Protein AF-A0A6B3HXC3-F1 (afdb_monomer)

Radius of gyration: 17.29 Å; Cα contacts (8 Å, |Δi|>4): 68; chains: 1; bounding box: 40×34×41 Å

Structure (mmCIF, N/CA/C/O backbone):
data_AF-A0A6B3HXC3-F1
#
_entry.id   AF-A0A6B3HXC3-F1
#
loop_
_atom_site.group_PDB
_atom_site.id
_atom_site.type_symbol
_atom_site.label_atom_id
_atom_site.label_alt_id
_atom_site.label_comp_id
_atom_site.label_asym_id
_atom_site.label_entity_id
_atom_site.label_seq_id
_atom_site.pdbx_PDB_ins_code
_atom_site.Cartn_x
_atom_site.Cartn_y
_atom_site.Cartn_z
_atom_site.occupancy
_atom_site.B_iso_or_equiv
_atom_site.auth_seq_id
_atom_site.auth_comp_id
_atom_site.auth_asym_id
_atom_site.auth_atom_id
_atom_site.pdbx_PDB_model_num
ATOM 1 N N . PHE A 1 1 ? 21.891 4.502 -3.827 1.00 91.94 1 PHE A N 1
ATOM 2 C CA . PHE A 1 1 ? 22.286 3.090 -4.030 1.00 91.94 1 PHE A CA 1
ATOM 3 C C . PHE A 1 1 ? 22.229 2.630 -5.490 1.00 91.94 1 PHE A C 1
ATOM 5 O O . PHE A 1 1 ? 22.709 1.540 -5.764 1.00 91.94 1 PHE A O 1
ATOM 12 N N . CYS A 1 2 ? 21.681 3.413 -6.434 1.00 92.44 2 CYS A N 1
ATOM 13 C CA . CYS A 1 2 ? 21.737 3.055 -7.855 1.00 92.44 2 CYS A CA 1
ATOM 14 C C . CYS A 1 2 ? 23.178 3.158 -8.382 1.00 92.44 2 CYS A C 1
ATOM 16 O O . CYS A 1 2 ? 23.842 4.163 -8.134 1.00 92.44 2 CYS A O 1
ATOM 18 N N . GLY A 1 3 ? 23.650 2.116 -9.071 1.00 95.94 3 GLY A N 1
ATOM 19 C CA . GLY A 1 3 ? 25.012 2.033 -9.618 1.00 95.94 3 GLY A CA 1
ATOM 20 C C . GLY A 1 3 ? 25.148 2.495 -11.072 1.00 95.94 3 GLY A C 1
ATOM 21 O O . GLY A 1 3 ? 26.234 2.406 -11.632 1.00 95.94 3 GLY A O 1
ATOM 22 N N . TYR A 1 4 ? 24.055 2.944 -11.694 1.00 96.50 4 TYR A N 1
ATOM 23 C CA . TYR A 1 4 ? 24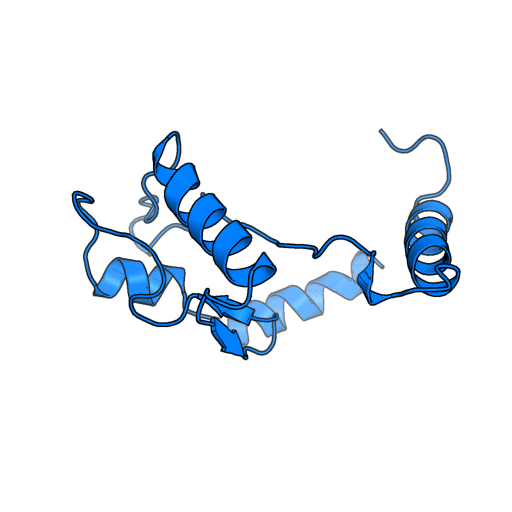.004 3.436 -13.072 1.00 96.50 4 TYR A CA 1
ATOM 24 C C . TYR A 1 4 ? 22.896 4.494 -13.220 1.00 96.50 4 TYR A C 1
ATOM 26 O O . TYR A 1 4 ? 22.315 4.935 -12.225 1.00 96.50 4 TYR A O 1
ATOM 34 N N . ASN A 1 5 ? 22.633 4.946 -14.447 1.00 97.12 5 ASN A N 1
ATOM 35 C CA . ASN A 1 5 ? 21.634 5.975 -14.731 1.00 97.12 5 ASN A CA 1
ATOM 36 C C . ASN A 1 5 ? 20.232 5.584 -14.206 1.00 97.12 5 ASN A C 1
ATOM 38 O O . ASN A 1 5 ? 19.786 4.451 -14.374 1.00 97.12 5 ASN A O 1
ATOM 42 N N . MET A 1 6 ? 19.530 6.529 -13.569 1.00 96.00 6 MET A N 1
ATOM 43 C CA . MET A 1 6 ? 18.223 6.268 -12.950 1.00 96.00 6 MET A CA 1
ATOM 44 C C . MET A 1 6 ? 17.113 6.002 -13.979 1.00 96.00 6 MET A C 1
ATOM 46 O O . MET A 1 6 ? 16.252 5.158 -13.744 1.00 96.00 6 MET A O 1
ATOM 50 N N . GLY A 1 7 ? 17.146 6.673 -15.132 1.00 95.44 7 GLY A N 1
ATOM 51 C CA . GLY A 1 7 ? 16.204 6.428 -16.225 1.00 95.44 7 GLY A CA 1
ATOM 52 C C . GLY A 1 7 ? 16.374 5.028 -16.811 1.00 95.44 7 GLY A C 1
ATOM 53 O O . GLY A 1 7 ? 15.392 4.305 -16.983 1.00 95.44 7 GLY A O 1
ATOM 54 N N . ASP A 1 8 ? 17.620 4.591 -17.014 1.00 97.06 8 ASP A N 1
ATOM 55 C CA . ASP A 1 8 ? 17.915 3.212 -17.423 1.00 97.06 8 ASP A CA 1
ATOM 56 C C . ASP A 1 8 ? 17.437 2.194 -16.379 1.00 97.06 8 ASP A C 1
ATOM 58 O O . ASP A 1 8 ? 16.933 1.129 -16.739 1.00 97.06 8 ASP A O 1
ATOM 62 N N . TYR A 1 9 ? 17.554 2.524 -15.090 1.00 97.06 9 TYR A N 1
ATOM 63 C CA . TYR A 1 9 ? 17.068 1.681 -13.999 1.00 97.06 9 TYR A CA 1
ATOM 64 C C . TYR A 1 9 ? 15.547 1.514 -14.021 1.00 97.06 9 TYR A C 1
ATOM 66 O O . TYR A 1 9 ? 15.049 0.388 -13.940 1.00 97.06 9 TYR A O 1
ATOM 74 N N . MET A 1 10 ? 14.799 2.603 -14.195 1.00 96.19 10 MET A N 1
ATOM 75 C CA . MET A 1 10 ? 13.341 2.531 -14.328 1.00 96.19 10 MET A CA 1
ATOM 76 C C . MET A 1 10 ? 12.932 1.780 -15.602 1.00 96.19 10 MET A C 1
ATOM 78 O O . MET A 1 10 ? 12.055 0.915 -15.563 1.00 96.19 10 MET A O 1
ATOM 82 N N . ASN A 1 11 ? 13.621 2.027 -16.721 1.00 96.62 11 ASN A N 1
ATOM 83 C CA . ASN A 1 11 ? 13.402 1.303 -17.974 1.00 96.62 11 ASN A CA 1
ATOM 84 C C . ASN A 1 11 ? 13.657 -0.207 -17.819 1.00 96.62 11 ASN A C 1
ATOM 86 O O . ASN A 1 11 ? 12.927 -1.025 -18.379 1.00 96.62 11 ASN A O 1
ATOM 90 N N . HIS A 1 12 ? 14.662 -0.602 -17.033 1.00 95.69 12 HIS A N 1
ATOM 91 C CA . HIS A 1 12 ? 14.921 -2.007 -16.727 1.00 95.69 12 HIS A CA 1
ATOM 92 C C . HIS A 1 12 ? 13.735 -2.668 -16.008 1.00 95.69 12 HIS A C 1
ATOM 94 O O . HIS A 1 12 ? 13.314 -3.750 -16.415 1.00 95.69 12 HIS A O 1
ATOM 100 N N . TRP A 1 13 ? 13.146 -2.009 -15.004 1.00 95.75 13 TRP A N 1
ATOM 101 C CA . TRP A 1 13 ? 11.947 -2.511 -14.316 1.00 95.75 13 TRP A CA 1
ATOM 102 C C . TRP A 1 13 ? 10.760 -2.711 -15.264 1.00 95.75 13 TRP A C 1
ATOM 104 O O . TRP A 1 13 ? 10.104 -3.754 -15.213 1.00 95.75 13 TRP A O 1
ATOM 114 N N . VAL A 1 14 ? 10.516 -1.753 -16.165 1.00 95.31 14 VAL A N 1
ATOM 115 C CA . VAL A 1 14 ? 9.445 -1.855 -17.172 1.00 95.31 14 VAL A CA 1
ATOM 116 C C . VAL A 1 14 ? 9.686 -3.040 -18.112 1.00 95.31 14 VAL A C 1
ATOM 118 O O . VAL A 1 14 ? 8.772 -3.833 -18.340 1.00 95.31 14 VAL A O 1
ATOM 121 N N . LYS A 1 15 ? 10.920 -3.212 -18.604 1.00 95.69 15 LYS A N 1
ATOM 122 C CA . LYS A 1 15 ? 11.296 -4.343 -19.471 1.00 95.69 15 LYS A CA 1
ATOM 123 C C . LYS A 1 15 ? 11.115 -5.688 -18.779 1.00 95.69 15 LYS A C 1
ATOM 125 O O . LYS A 1 15 ? 10.504 -6.581 -19.350 1.00 95.69 15 LYS A O 1
ATOM 130 N N . VAL A 1 16 ? 11.562 -5.824 -17.528 1.00 93.50 16 VAL A N 1
ATOM 131 C CA . VAL A 1 16 ? 11.388 -7.067 -16.757 1.00 93.50 16 VAL A CA 1
ATOM 132 C C . VAL A 1 16 ? 9.912 -7.449 -16.635 1.00 93.50 16 VAL A C 1
ATOM 134 O O . VAL A 1 16 ? 9.590 -8.631 -16.735 1.00 93.50 16 VAL A O 1
ATOM 137 N N . GLY A 1 17 ? 9.017 -6.476 -16.439 1.00 93.00 17 GLY A N 1
ATOM 138 C CA . GLY A 1 17 ? 7.574 -6.717 -16.436 1.00 93.00 17 GLY A CA 1
ATOM 139 C C . GLY A 1 17 ? 7.045 -7.145 -17.808 1.00 93.00 17 GLY A C 1
ATOM 140 O O . GLY A 1 17 ? 6.353 -8.157 -17.907 1.00 93.00 17 GLY A O 1
ATOM 141 N N . ALA A 1 18 ? 7.404 -6.413 -18.864 1.00 92.50 18 ALA A N 1
ATOM 142 C CA . ALA A 1 18 ? 6.936 -6.664 -20.229 1.00 92.50 18 ALA A CA 1
ATOM 143 C C . ALA A 1 18 ? 7.421 -8.008 -20.806 1.00 92.50 18 ALA A C 1
ATOM 145 O O . ALA A 1 18 ? 6.657 -8.707 -21.468 1.00 92.50 18 ALA A O 1
ATOM 146 N N . ASP A 1 19 ? 8.661 -8.401 -20.510 1.00 93.19 19 ASP A N 1
ATOM 147 C CA . ASP A 1 19 ? 9.306 -9.590 -21.080 1.00 93.19 19 ASP A CA 1
ATOM 148 C C . ASP A 1 19 ? 8.855 -10.903 -20.410 1.00 93.19 19 ASP A C 1
ATOM 150 O O . ASP A 1 19 ? 9.210 -12.002 -20.855 1.00 93.19 19 ASP A O 1
ATOM 154 N N . LYS A 1 20 ? 8.066 -10.845 -19.326 1.00 88.56 20 LYS A N 1
ATOM 155 C CA . LYS A 1 20 ? 7.512 -12.057 -18.709 1.00 88.56 20 LYS A CA 1
ATOM 156 C C . LYS A 1 20 ? 6.394 -12.636 -19.568 1.00 88.56 20 LYS A C 1
ATOM 158 O O . LYS A 1 20 ? 5.305 -12.080 -19.660 1.00 88.56 20 LYS A O 1
ATOM 163 N N . ALA A 1 21 ? 6.649 -13.835 -20.093 1.00 81.50 21 ALA A N 1
ATOM 164 C CA . ALA A 1 21 ? 5.683 -14.601 -20.880 1.00 81.50 21 ALA A CA 1
ATOM 165 C C . ALA A 1 21 ? 4.357 -14.866 -20.141 1.00 81.50 21 ALA A C 1
ATOM 167 O O . ALA A 1 21 ? 3.307 -14.940 -20.768 1.00 81.50 21 ALA A O 1
ATOM 168 N N . ASP A 1 22 ? 4.402 -14.998 -18.812 1.00 92.19 22 ASP A N 1
ATOM 169 C CA . ASP A 1 22 ? 3.225 -15.203 -17.972 1.00 92.19 22 ASP A CA 1
ATOM 170 C C . ASP A 1 22 ? 3.114 -14.078 -16.937 1.00 92.19 22 ASP A C 1
ATOM 172 O O . ASP A 1 22 ? 3.777 -14.089 -15.895 1.00 92.19 22 ASP A O 1
ATOM 176 N N . GLN A 1 23 ? 2.260 -13.101 -17.244 1.00 92.00 23 GLN A N 1
ATOM 177 C CA . GLN A 1 23 ? 2.004 -11.929 -16.403 1.00 92.00 23 GLN A CA 1
ATOM 178 C C . GLN A 1 23 ? 1.371 -12.301 -15.051 1.00 92.00 23 GLN A C 1
ATOM 180 O O . GLN A 1 23 ? 1.499 -11.550 -14.084 1.00 92.00 23 GLN A O 1
ATOM 185 N N . SER A 1 24 ? 0.726 -13.469 -14.939 1.00 91.06 24 SER A N 1
ATOM 186 C CA . SER A 1 24 ? 0.120 -13.921 -13.677 1.00 91.06 24 SER A CA 1
ATOM 187 C C . SER A 1 24 ? 1.159 -14.290 -12.613 1.00 91.06 24 SER A C 1
ATOM 189 O O . SER A 1 24 ? 0.853 -14.271 -11.422 1.00 91.06 24 SER A O 1
ATOM 191 N N . LYS A 1 25 ? 2.403 -14.563 -13.030 1.00 91.94 25 LYS A N 1
ATOM 192 C CA . LYS A 1 25 ? 3.527 -14.900 -12.143 1.00 91.94 25 LYS A CA 1
ATOM 193 C C . LYS A 1 25 ? 4.296 -13.683 -11.635 1.00 91.94 25 LYS A C 1
ATOM 195 O O . LYS A 1 25 ? 5.228 -13.847 -10.849 1.00 91.94 25 LYS A O 1
ATOM 200 N N . LEU A 1 26 ? 3.956 -12.478 -12.093 1.00 94.62 26 LEU A N 1
ATOM 201 C CA . LEU A 1 26 ? 4.556 -11.259 -11.564 1.00 94.62 26 LEU A CA 1
ATOM 202 C C . LEU A 1 26 ? 4.041 -10.988 -10.142 1.00 94.62 26 LEU A C 1
ATOM 204 O O . LEU A 1 26 ? 2.836 -11.107 -9.894 1.00 94.62 26 LEU A O 1
ATOM 208 N N . PRO A 1 27 ? 4.923 -10.591 -9.205 1.00 95.31 27 PRO A N 1
ATOM 209 C CA . PRO A 1 27 ? 4.488 -10.177 -7.881 1.00 95.31 27 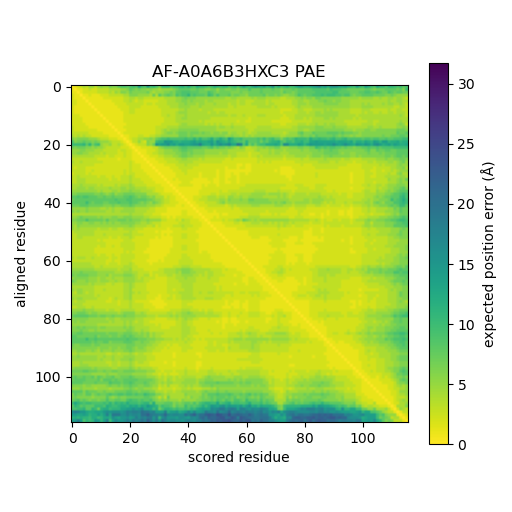PRO A CA 1
ATOM 210 C C . PRO A 1 27 ? 3.606 -8.931 -7.987 1.00 95.31 27 PRO A C 1
ATOM 212 O O . PRO A 1 27 ? 3.829 -8.056 -8.827 1.00 95.31 27 PRO A O 1
ATOM 215 N N . LYS A 1 28 ? 2.604 -8.832 -7.114 1.00 95.62 28 LYS A N 1
ATOM 216 C CA . LYS A 1 28 ? 1.819 -7.603 -6.982 1.00 95.62 28 LYS A CA 1
ATOM 217 C C . LYS A 1 28 ? 2.629 -6.567 -6.206 1.00 95.62 28 LYS A C 1
ATOM 219 O O . LYS A 1 28 ? 3.313 -6.907 -5.243 1.00 95.62 28 LYS A O 1
ATOM 224 N N . ILE A 1 29 ? 2.538 -5.312 -6.632 1.00 96.31 29 ILE A N 1
ATOM 225 C CA . ILE A 1 29 ? 3.216 -4.180 -5.998 1.00 96.31 29 ILE A CA 1
ATOM 226 C C . ILE A 1 29 ? 2.198 -3.455 -5.122 1.00 96.31 29 ILE A C 1
ATOM 228 O O . ILE A 1 29 ? 1.090 -3.167 -5.571 1.00 96.31 29 ILE A O 1
ATOM 232 N N . TYR A 1 30 ? 2.588 -3.158 -3.886 1.00 97.62 30 TYR A N 1
ATOM 233 C CA . TYR A 1 30 ? 1.787 -2.398 -2.934 1.00 97.62 30 TYR A CA 1
ATOM 234 C C . TYR A 1 30 ? 2.585 -1.197 -2.444 1.00 97.62 30 TYR A C 1
ATOM 236 O O . TYR A 1 30 ? 3.787 -1.299 -2.195 1.00 97.62 30 TYR A O 1
ATOM 244 N N . TYR A 1 31 ? 1.893 -0.076 -2.278 1.00 96.88 31 TYR A N 1
ATOM 245 C CA . TYR A 1 31 ? 2.410 1.097 -1.592 1.00 96.88 31 TYR A CA 1
ATOM 246 C C . TYR A 1 31 ? 1.744 1.183 -0.219 1.00 96.88 31 TYR A C 1
ATOM 248 O O . TYR A 1 31 ? 0.529 1.021 -0.110 1.00 96.88 31 TYR A O 1
ATOM 256 N N . VAL A 1 32 ? 2.530 1.418 0.830 1.00 96.81 32 VAL A N 1
ATOM 257 C CA . VAL A 1 32 ? 2.041 1.503 2.211 1.00 96.81 32 VAL A CA 1
ATOM 258 C C . VAL A 1 32 ? 2.551 2.777 2.868 1.00 96.81 32 VAL A C 1
ATOM 260 O O . VAL A 1 32 ? 3.706 3.159 2.690 1.00 96.81 32 VAL A O 1
ATOM 263 N N . ASN A 1 33 ? 1.693 3.418 3.658 1.00 95.88 33 ASN A N 1
ATOM 264 C CA . ASN A 1 33 ? 2.050 4.583 4.456 1.00 95.88 33 ASN A CA 1
ATOM 265 C C . ASN A 1 33 ? 1.622 4.373 5.914 1.00 95.88 33 ASN A C 1
ATOM 267 O O . ASN A 1 33 ? 0.465 4.581 6.268 1.00 95.88 33 ASN A O 1
ATOM 271 N N . TRP A 1 34 ? 2.574 3.998 6.769 1.00 96.88 34 TRP A N 1
ATOM 272 C CA . TRP A 1 34 ? 2.355 3.806 8.211 1.00 96.88 34 TRP A CA 1
ATOM 273 C C . TRP A 1 34 ? 2.320 5.113 9.006 1.00 96.88 34 TRP A C 1
ATOM 275 O O . TRP A 1 34 ? 2.071 5.100 10.207 1.00 96.88 34 TRP A O 1
ATOM 285 N N . PHE A 1 35 ? 2.625 6.235 8.357 1.00 95.81 35 PHE A N 1
ATOM 286 C CA . PHE A 1 35 ? 3.006 7.483 9.013 1.00 95.81 35 PHE A CA 1
ATOM 287 C C . PHE A 1 35 ? 1.999 8.607 8.788 1.00 95.81 35 PHE A C 1
ATOM 289 O O . PHE A 1 35 ? 2.296 9.764 9.092 1.00 95.81 35 PHE A O 1
ATOM 296 N N . ARG A 1 36 ? 0.809 8.294 8.263 1.00 94.75 36 ARG A N 1
ATOM 297 C CA . ARG A 1 36 ? -0.243 9.288 8.050 1.00 94.75 36 ARG A CA 1
ATOM 298 C C . ARG A 1 36 ? -0.638 9.922 9.388 1.00 94.7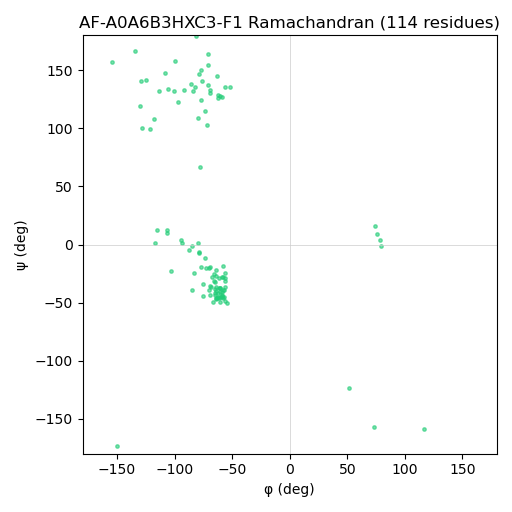5 36 ARG A C 1
ATOM 300 O O . ARG A 1 36 ? -0.930 9.225 10.365 1.00 94.75 36 ARG A O 1
ATOM 307 N N . LYS A 1 37 ? -0.622 11.254 9.420 1.00 93.44 37 LYS A N 1
ATOM 308 C CA . LYS A 1 37 ? -0.977 12.066 10.586 1.00 93.44 37 LYS A CA 1
ATOM 309 C C . LYS A 1 37 ? -2.315 12.757 10.370 1.00 93.44 37 LYS A C 1
ATOM 311 O O . LYS A 1 37 ? -2.638 13.107 9.238 1.00 93.44 37 LYS A O 1
ATOM 316 N N . ASN A 1 38 ? -3.063 12.953 11.449 1.00 91.81 38 ASN A N 1
ATOM 317 C CA . ASN A 1 38 ? -4.244 13.815 11.442 1.00 91.81 38 ASN A CA 1
ATOM 318 C C . ASN A 1 38 ? -3.852 15.298 11.602 1.00 91.81 38 ASN A C 1
ATOM 320 O O . ASN A 1 38 ? -2.674 15.628 11.755 1.00 91.81 38 ASN A O 1
ATOM 324 N N . GLU A 1 39 ? -4.843 16.189 11.608 1.00 90.62 39 GLU A N 1
ATOM 325 C CA . GLU A 1 39 ? -4.653 17.643 11.761 1.00 90.62 39 GLU A CA 1
ATOM 326 C C . GLU A 1 39 ? -3.955 18.033 13.075 1.00 90.62 39 GLU A C 1
ATOM 328 O O . GLU A 1 39 ? -3.232 19.024 13.130 1.00 90.62 39 GLU A O 1
ATOM 333 N N . ALA A 1 40 ? -4.102 17.220 14.126 1.00 92.88 40 ALA A N 1
ATOM 334 C CA . ALA A 1 40 ? -3.406 17.404 15.400 1.00 92.88 40 ALA A CA 1
ATOM 335 C C . ALA A 1 40 ? -1.942 16.908 15.374 1.00 92.88 40 ALA A C 1
ATOM 337 O O . ALA A 1 40 ? -1.255 16.938 16.395 1.00 92.88 40 ALA A O 1
ATOM 338 N N . GLY A 1 41 ? -1.454 16.410 14.232 1.00 92.94 41 GLY A N 1
ATOM 339 C CA . GLY A 1 41 ? -0.094 15.897 14.062 1.00 92.94 41 GLY A CA 1
ATOM 340 C C . GLY A 1 41 ? 0.149 14.515 14.680 1.00 92.94 41 GLY A C 1
ATOM 341 O O . GLY A 1 41 ? 1.299 14.060 14.718 1.00 92.94 41 GLY A O 1
ATOM 342 N N . LYS A 1 42 ? -0.903 13.830 15.147 1.00 93.44 42 LYS A N 1
ATOM 343 C CA . LYS A 1 42 ? -0.821 12.486 15.733 1.00 93.44 42 LYS A CA 1
ATOM 344 C C . LYS A 1 42 ? -0.791 11.439 14.621 1.00 93.44 42 LYS A C 1
ATOM 346 O O . LYS A 1 42 ? -1.581 11.518 13.683 1.00 93.44 42 LYS A O 1
ATOM 351 N N . PHE A 1 43 ? 0.089 10.443 14.742 1.00 95.12 43 PHE A N 1
ATOM 352 C CA . PHE A 1 43 ? 0.035 9.249 13.896 1.00 95.12 43 PHE A CA 1
ATOM 353 C C . PHE A 1 43 ? -1.280 8.512 14.131 1.00 95.12 43 PHE A C 1
ATOM 355 O O . PHE A 1 43 ? -1.623 8.206 15.274 1.00 95.12 43 PHE A O 1
ATOM 362 N N . VAL A 1 44 ? -2.011 8.263 13.049 1.00 95.88 44 VAL A N 1
ATOM 363 C CA . VAL A 1 44 ? -3.340 7.650 13.139 1.00 95.88 44 VAL A CA 1
ATOM 364 C C . VAL A 1 44 ? -3.230 6.129 13.187 1.00 95.88 44 VAL A C 1
ATOM 366 O O . VAL A 1 44 ? -3.914 5.482 13.972 1.00 95.88 44 VAL A O 1
ATOM 369 N N . TRP A 1 45 ? -2.314 5.551 12.407 1.00 96.94 45 TRP A N 1
ATOM 370 C CA . TRP A 1 45 ? -2.017 4.124 12.479 1.00 96.94 45 TRP A CA 1
ATOM 371 C C . TRP A 1 45 ? -1.005 3.831 13.603 1.00 96.94 45 TRP A C 1
ATOM 373 O O . TRP A 1 45 ? 0.030 4.500 13.662 1.00 96.94 45 TRP A O 1
ATOM 383 N N . PRO A 1 46 ? -1.244 2.828 14.474 1.00 94.75 46 PRO A N 1
ATOM 384 C CA . PRO A 1 46 ? -0.356 2.515 15.599 1.00 94.75 46 PRO A CA 1
ATOM 385 C C . PRO A 1 46 ? 1.032 2.001 15.180 1.00 94.75 46 PRO A C 1
ATOM 387 O O . PRO A 1 46 ? 2.000 2.172 15.920 1.00 94.75 46 PRO A O 1
ATOM 390 N N . GLY A 1 47 ? 1.161 1.410 13.987 1.00 94.38 47 GLY A N 1
ATOM 391 C CA . GLY A 1 47 ? 2.448 0.970 13.449 1.00 94.38 47 GLY A CA 1
ATOM 392 C C . GLY A 1 47 ? 3.018 -0.287 14.119 1.00 94.38 47 GLY A C 1
ATOM 393 O O . GLY A 1 47 ? 2.302 -1.094 14.707 1.00 94.38 47 GLY A O 1
ATOM 394 N N . PHE A 1 48 ? 4.340 -0.462 14.022 1.00 95.12 48 PHE A N 1
ATOM 395 C CA . PHE A 1 48 ? 5.085 -1.576 14.627 1.00 95.12 48 PHE A CA 1
ATOM 396 C C . PHE A 1 48 ? 4.492 -2.959 14.297 1.00 95.12 48 PHE A C 1
ATOM 398 O O . PHE A 1 48 ? 4.377 -3.312 13.123 1.00 95.12 48 PHE A O 1
ATOM 405 N N . GLY A 1 49 ? 4.146 -3.753 15.318 1.00 96.31 49 GLY A N 1
ATOM 406 C CA . GLY A 1 49 ? 3.564 -5.085 15.159 1.00 96.31 49 GLY A CA 1
ATOM 407 C C . GLY A 1 49 ? 2.193 -5.063 14.485 1.00 96.31 49 GLY A C 1
ATOM 408 O O . GLY A 1 49 ? 1.861 -5.999 13.756 1.00 96.31 49 GLY A O 1
ATOM 409 N N . GLU A 1 50 ? 1.442 -3.968 14.620 1.00 97.12 50 GLU A N 1
ATOM 410 C CA . GLU A 1 50 ? 0.105 -3.843 14.033 1.00 97.12 50 GLU A CA 1
ATOM 411 C C . GLU A 1 50 ? 0.151 -3.762 12.504 1.00 97.12 50 GLU A C 1
ATOM 413 O O . GLU A 1 50 ? -0.815 -4.131 11.842 1.00 97.12 50 GLU A O 1
ATOM 418 N N . ASN A 1 51 ? 1.302 -3.415 11.908 1.00 97.75 51 ASN A N 1
ATOM 419 C CA . ASN A 1 51 ? 1.504 -3.482 10.453 1.00 97.75 51 ASN A CA 1
ATOM 420 C C . ASN A 1 51 ? 1.233 -4.884 9.883 1.00 97.75 51 ASN A C 1
ATOM 422 O O . ASN A 1 51 ? 0.871 -5.011 8.711 1.00 97.75 51 ASN A O 1
ATOM 426 N N . SER A 1 52 ? 1.349 -5.933 10.707 1.00 97.62 52 SER A N 1
ATOM 427 C CA . SER A 1 52 ? 0.975 -7.300 10.333 1.00 97.62 52 SER A CA 1
ATOM 428 C C . SER A 1 52 ? -0.480 -7.423 9.860 1.00 97.62 52 SER A C 1
ATOM 430 O O . SER A 1 52 ? -0.751 -8.246 8.991 1.00 97.62 52 SER A O 1
ATOM 432 N N . ARG A 1 53 ? -1.399 -6.569 10.328 1.00 97.62 53 ARG A N 1
ATOM 433 C CA . ARG A 1 53 ? -2.815 -6.552 9.911 1.00 97.62 53 ARG A CA 1
ATOM 434 C C . ARG A 1 53 ? -2.992 -6.102 8.464 1.00 97.62 53 ARG A C 1
ATOM 436 O O . ARG A 1 53 ? -3.805 -6.658 7.733 1.00 97.62 53 ARG A O 1
ATOM 443 N N . VAL A 1 54 ? -2.182 -5.147 8.014 1.00 98.00 54 VAL A N 1
ATOM 444 C CA . VAL A 1 54 ? -2.169 -4.737 6.603 1.00 98.00 54 VAL A CA 1
ATOM 445 C C . VAL A 1 54 ? -1.445 -5.773 5.742 1.00 98.00 54 VAL A C 1
ATOM 447 O O . VAL A 1 54 ? -1.872 -6.036 4.621 1.00 98.00 54 VAL A O 1
ATOM 450 N N . LEU A 1 55 ? -0.406 -6.436 6.265 1.00 98.25 55 LEU A N 1
ATOM 451 C CA . LEU A 1 55 ? 0.215 -7.573 5.573 1.00 98.25 55 LEU A CA 1
ATOM 452 C C . LEU A 1 55 ? -0.755 -8.756 5.420 1.00 98.25 55 LEU A C 1
ATOM 454 O O . LEU A 1 55 ? -0.788 -9.364 4.352 1.00 98.25 55 LEU A O 1
ATOM 458 N N . LYS A 1 56 ? -1.573 -9.050 6.439 1.00 98.19 56 LYS A N 1
ATOM 459 C CA . LYS A 1 56 ? -2.667 -10.031 6.370 1.00 98.19 56 LYS A CA 1
ATOM 460 C C . LYS A 1 56 ? -3.609 -9.698 5.212 1.00 98.19 56 LYS A C 1
ATOM 462 O O . LYS A 1 56 ? -3.818 -10.550 4.355 1.00 98.19 56 LYS A O 1
ATOM 467 N N . TRP A 1 57 ? -4.073 -8.451 5.120 1.00 98.31 57 TRP A N 1
ATOM 468 C CA . TRP A 1 57 ? -4.919 -8.015 4.006 1.00 98.31 57 TRP A CA 1
ATOM 469 C C . TRP A 1 57 ? -4.226 -8.154 2.642 1.00 98.31 57 TRP A C 1
ATOM 471 O O . TRP A 1 57 ? -4.838 -8.625 1.688 1.00 98.31 57 TRP A O 1
ATOM 481 N N . ILE A 1 58 ? -2.933 -7.820 2.531 1.00 98.44 58 ILE A N 1
ATOM 482 C CA . ILE A 1 58 ? -2.160 -8.035 1.294 1.00 98.44 58 ILE A CA 1
ATOM 483 C C . ILE A 1 58 ? -2.153 -9.519 0.898 1.00 98.44 58 ILE A C 1
ATOM 485 O O . ILE A 1 58 ? -2.365 -9.835 -0.273 1.00 98.44 58 ILE A O 1
ATOM 489 N N . VAL A 1 59 ? -1.940 -10.433 1.848 1.00 98.25 59 VAL A N 1
ATOM 490 C CA . VAL A 1 59 ? -1.990 -11.882 1.588 1.00 98.25 59 VAL A CA 1
ATOM 491 C C . VAL A 1 59 ? -3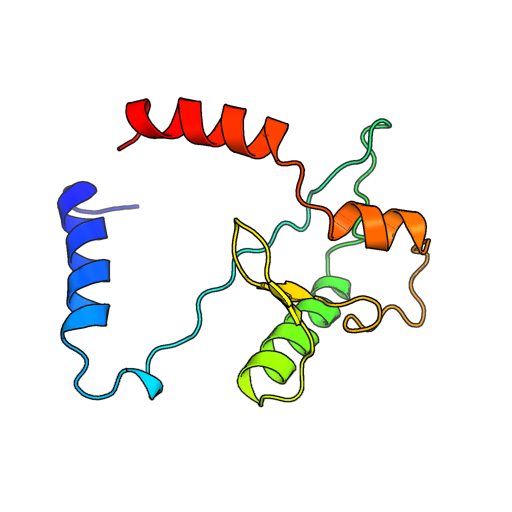.390 -12.305 1.144 1.00 98.25 59 VAL A C 1
ATOM 493 O O . VAL A 1 59 ? -3.530 -12.977 0.125 1.00 98.25 59 VAL A O 1
ATOM 496 N N . GLU A 1 60 ? -4.437 -11.847 1.825 1.00 98.19 60 GLU A N 1
ATOM 497 C CA . GLU A 1 60 ? -5.823 -12.134 1.442 1.00 98.19 60 GLU A CA 1
ATOM 498 C C . GLU A 1 60 ? -6.154 -11.596 0.040 1.00 98.19 60 GLU A C 1
ATOM 500 O O . GLU A 1 60 ? -6.845 -12.268 -0.730 1.00 98.19 60 GLU A O 1
ATOM 505 N N . ARG A 1 61 ? -5.628 -10.425 -0.349 1.00 97.69 61 ARG A N 1
ATOM 506 C CA . ARG A 1 61 ? -5.740 -9.888 -1.718 1.00 97.69 61 ARG A CA 1
ATOM 507 C C . ARG A 1 61 ? -5.061 -10.788 -2.746 1.00 97.69 61 ARG A C 1
ATOM 509 O O . ARG A 1 61 ? -5.623 -11.000 -3.820 1.00 97.69 61 ARG A O 1
ATOM 516 N N . LEU A 1 62 ? -3.881 -11.324 -2.431 1.00 96.44 62 LEU A N 1
ATOM 517 C CA . LEU A 1 62 ? -3.171 -12.268 -3.303 1.00 96.44 62 LEU A CA 1
ATOM 518 C C . LEU A 1 62 ? -3.937 -13.589 -3.470 1.00 96.44 62 LEU A C 1
ATOM 520 O O . LEU A 1 62 ? -3.894 -14.181 -4.546 1.00 96.44 62 LEU A O 1
ATOM 524 N N . GLU A 1 63 ? -4.668 -14.019 -2.441 1.00 96.88 63 GLU A N 1
ATOM 525 C CA . GLU A 1 63 ? -5.516 -15.218 -2.463 1.00 96.88 63 GLU A CA 1
ATOM 526 C C . GLU A 1 63 ? -6.929 -14.980 -3.030 1.00 96.88 63 GLU A C 1
ATOM 528 O O . GLU A 1 63 ? -7.727 -15.914 -3.100 1.00 96.88 63 GLU A O 1
ATOM 533 N N . GLY A 1 64 ? -7.266 -13.745 -3.420 1.00 95.50 64 GLY A N 1
ATOM 534 C CA . GLY A 1 64 ? -8.593 -13.390 -3.939 1.00 95.50 64 GLY A CA 1
ATOM 535 C C . GLY A 1 64 ? -9.703 -13.324 -2.881 1.00 95.50 64 GLY A C 1
ATOM 536 O O . GLY A 1 64 ? -10.877 -13.331 -3.238 1.00 95.50 64 GLY A O 1
ATOM 537 N N . LYS A 1 65 ? -9.343 -13.261 -1.595 1.00 96.31 65 LYS A N 1
ATOM 538 C CA . LYS A 1 65 ? -10.268 -13.184 -0.448 1.00 96.31 65 LYS A CA 1
ATOM 539 C C . LYS A 1 65 ? -10.375 -11.779 0.145 1.00 96.31 65 LYS A C 1
ATOM 541 O O . LYS A 1 65 ? -11.359 -11.470 0.802 1.00 96.31 65 LYS A O 1
ATOM 546 N N . GLY A 1 66 ? -9.360 -10.941 -0.066 1.00 95.38 66 GLY A N 1
ATOM 547 C CA . GLY A 1 66 ? -9.323 -9.578 0.453 1.00 95.38 66 GLY A CA 1
ATOM 548 C C . GLY A 1 66 ? -10.211 -8.646 -0.369 1.00 95.38 66 GLY A C 1
ATOM 549 O O . GLY A 1 66 ? -10.027 -8.503 -1.583 1.00 95.38 66 GLY A O 1
ATOM 550 N N . GLU A 1 67 ? -11.144 -7.967 0.285 1.00 97.25 67 GLU A N 1
ATOM 551 C CA . GLU A 1 67 ? -11.969 -6.946 -0.357 1.00 97.25 67 GLU A CA 1
ATOM 552 C C . GLU A 1 67 ? -11.205 -5.626 -0.507 1.00 97.25 67 GLU A C 1
ATOM 554 O O . GLU A 1 67 ? -10.361 -5.262 0.318 1.00 97.25 67 GLU A O 1
ATOM 559 N N . GLY A 1 68 ? -11.494 -4.895 -1.580 1.00 97.00 68 GLY A N 1
ATOM 560 C CA . GLY A 1 68 ? -10.884 -3.602 -1.850 1.00 97.00 68 GLY A CA 1
ATOM 561 C C . GLY A 1 68 ? -11.774 -2.724 -2.717 1.00 97.00 68 GLY A C 1
ATOM 562 O O . GLY A 1 68 ? -12.634 -3.223 -3.440 1.00 97.00 68 GLY A O 1
ATOM 563 N N . VAL A 1 69 ? -11.552 -1.417 -2.637 1.00 97.00 69 VAL A N 1
ATOM 564 C CA . VAL A 1 69 ? -12.281 -0.390 -3.386 1.00 97.00 69 VAL A CA 1
ATOM 565 C C . VAL A 1 69 ? -11.326 0.268 -4.374 1.00 97.00 69 VAL A C 1
ATOM 567 O O . VAL A 1 69 ? -10.205 0.635 -4.016 1.00 97.00 69 VAL A O 1
ATOM 570 N N . GLU A 1 70 ? -11.761 0.407 -5.626 1.00 96.69 70 GLU A N 1
ATOM 571 C CA . GLU A 1 70 ? -11.004 1.133 -6.644 1.00 96.69 70 GLU A CA 1
ATOM 572 C C . GLU A 1 70 ? -10.987 2.634 -6.347 1.00 96.69 70 GLU A C 1
ATOM 574 O O . GLU A 1 70 ? -12.013 3.261 -6.076 1.00 96.69 70 GLU A O 1
ATOM 579 N N . THR A 1 71 ? -9.799 3.221 -6.432 1.00 95.38 71 THR A N 1
ATOM 580 C CA . THR A 1 71 ? -9.560 4.653 -6.275 1.00 95.38 71 THR A CA 1
ATOM 581 C C . THR A 1 71 ? -8.635 5.140 -7.395 1.00 95.38 71 THR A C 1
ATOM 583 O O . THR A 1 71 ? -7.979 4.324 -8.048 1.00 95.38 71 THR A O 1
ATOM 586 N N . PRO A 1 72 ? -8.505 6.462 -7.614 1.00 92.06 72 PRO A N 1
ATOM 587 C CA . PRO A 1 72 ? -7.587 6.996 -8.622 1.00 92.06 72 PRO A CA 1
ATOM 588 C C . PRO A 1 72 ? -6.113 6.595 -8.439 1.00 92.06 72 PRO A C 1
ATOM 590 O O . PRO A 1 72 ? -5.346 6.691 -9.390 1.00 92.06 72 PRO A O 1
ATOM 593 N N . ILE A 1 73 ? -5.719 6.148 -7.242 1.00 92.62 73 ILE A N 1
ATOM 594 C CA . ILE A 1 73 ? -4.332 5.791 -6.897 1.00 92.62 73 ILE A CA 1
ATOM 595 C C . ILE A 1 73 ? -4.119 4.276 -6.773 1.00 92.62 73 ILE A C 1
ATOM 597 O O . ILE A 1 73 ? -3.075 3.827 -6.304 1.00 92.62 73 ILE A O 1
ATOM 601 N N . GLY A 1 74 ? -5.112 3.478 -7.173 1.00 95.31 74 GLY A N 1
ATOM 602 C CA . GLY A 1 74 ? -5.106 2.023 -7.055 1.00 95.31 74 GLY A CA 1
ATOM 603 C C . GLY A 1 74 ? -6.201 1.503 -6.128 1.00 95.31 74 GLY A C 1
ATOM 604 O O . GLY A 1 74 ? -7.210 2.166 -5.890 1.00 95.31 74 GLY A O 1
ATOM 605 N N . ILE A 1 75 ? -6.021 0.285 -5.623 1.00 97.44 75 ILE A N 1
ATOM 606 C CA . ILE A 1 75 ? -7.021 -0.401 -4.797 1.00 97.44 75 ILE A CA 1
ATOM 607 C C . ILE A 1 75 ? -6.674 -0.213 -3.323 1.00 97.44 75 ILE A C 1
ATOM 609 O O . ILE A 1 75 ? -5.598 -0.627 -2.888 1.00 97.44 75 ILE A O 1
ATOM 613 N N . LEU A 1 76 ? -7.603 0.358 -2.559 1.00 97.56 76 LEU A N 1
ATOM 614 C CA . LEU A 1 76 ? -7.499 0.470 -1.104 1.00 97.56 76 LEU A CA 1
ATOM 615 C C . LEU A 1 76 ? -8.330 -0.616 -0.407 1.00 97.56 76 LEU A C 1
ATOM 617 O O . LEU A 1 76 ? -9.265 -1.138 -1.017 1.00 97.56 76 LEU A O 1
ATOM 621 N N . PRO A 1 77 ? -8.026 -0.967 0.856 1.00 97.56 77 PRO A N 1
ATOM 622 C CA . PRO A 1 77 ? -8.898 -1.813 1.664 1.00 97.56 77 PRO A CA 1
ATOM 623 C C . PRO A 1 77 ? -10.336 -1.283 1.701 1.00 97.56 77 PRO 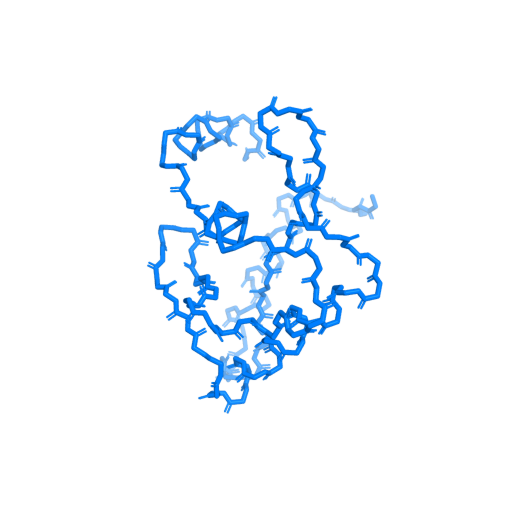A C 1
ATOM 625 O O . PRO A 1 77 ? -10.556 -0.084 1.871 1.00 97.56 77 PRO A O 1
ATOM 628 N N . ALA A 1 78 ? -11.316 -2.174 1.545 1.00 95.44 78 ALA A N 1
ATOM 629 C CA . ALA A 1 78 ? -12.719 -1.825 1.758 1.00 95.44 78 ALA A CA 1
ATOM 630 C C . ALA A 1 78 ? -13.013 -1.615 3.254 1.00 95.44 78 ALA A C 1
ATOM 632 O O . ALA A 1 78 ? -12.248 -2.053 4.120 1.00 95.44 78 ALA A O 1
ATOM 633 N N . LYS A 1 79 ? -14.143 -0.972 3.579 1.00 90.81 79 LYS A N 1
ATOM 634 C CA . LYS A 1 79 ? -14.574 -0.833 4.978 1.00 90.81 79 LYS A CA 1
ATOM 635 C C . LYS A 1 79 ? -14.749 -2.226 5.597 1.00 90.81 79 LYS A C 1
ATOM 637 O O . LYS A 1 79 ? -15.442 -3.066 5.038 1.00 90.81 79 LYS A O 1
ATOM 642 N N . GLY A 1 80 ? -14.101 -2.463 6.737 1.00 91.94 80 GLY A N 1
ATOM 643 C CA . GLY A 1 80 ? -14.102 -3.762 7.420 1.00 91.94 80 GLY A CA 1
ATOM 644 C C . GLY A 1 80 ? -13.147 -4.814 6.838 1.00 91.94 80 GLY A C 1
ATOM 645 O O . GLY A 1 80 ? -13.053 -5.900 7.398 1.00 91.94 80 GLY A O 1
ATOM 646 N N . ALA A 1 81 ? -12.408 -4.512 5.763 1.00 95.56 81 ALA A N 1
ATOM 647 C CA . ALA A 1 81 ? -11.443 -5.452 5.181 1.00 95.56 81 ALA A CA 1
ATOM 648 C C . ALA A 1 81 ? -10.129 -5.548 5.976 1.00 95.56 81 ALA A C 1
ATOM 650 O O . ALA A 1 81 ? -9.374 -6.501 5.810 1.00 95.56 81 ALA A O 1
ATOM 651 N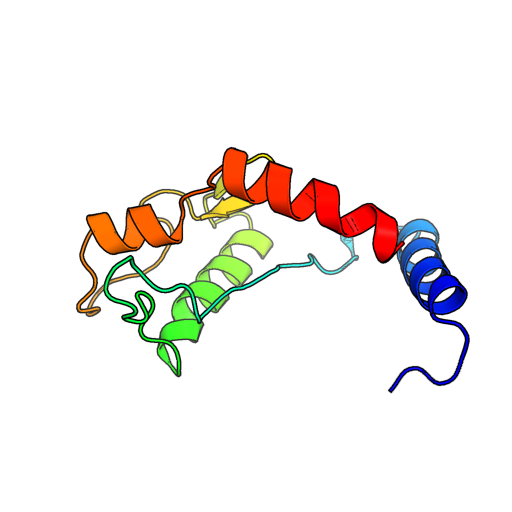 N . LEU A 1 82 ? -9.833 -4.555 6.820 1.00 96.50 82 LEU A N 1
ATOM 652 C CA . LEU A 1 82 ? -8.726 -4.625 7.767 1.00 96.50 82 LEU A CA 1
ATOM 653 C C . LEU A 1 82 ? -9.223 -5.180 9.097 1.00 96.50 82 LEU A C 1
ATOM 655 O O . LEU A 1 82 ? -10.216 -4.715 9.649 1.00 96.50 82 LEU A O 1
ATOM 659 N N . ASP A 1 83 ? -8.476 -6.136 9.634 1.00 95.38 83 ASP A N 1
ATOM 660 C CA . ASP A 1 83 ? -8.681 -6.639 10.985 1.00 95.38 83 ASP A CA 1
ATO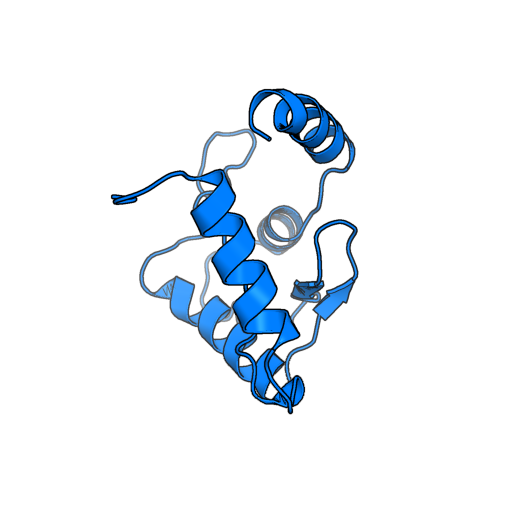M 661 C C . ASP A 1 83 ? -8.230 -5.583 11.999 1.00 95.38 83 ASP A C 1
ATOM 663 O O . ASP A 1 83 ? -7.031 -5.403 12.222 1.00 95.38 83 ASP A O 1
ATOM 667 N N . THR A 1 84 ? -9.188 -4.886 12.604 1.00 95.50 84 THR A N 1
ATOM 668 C CA . THR A 1 84 ? -8.946 -3.875 13.642 1.00 95.50 84 THR A CA 1
ATOM 669 C C . THR A 1 84 ? -9.344 -4.349 15.037 1.00 95.50 84 THR A C 1
ATOM 671 O O . THR A 1 84 ? -9.410 -3.538 15.961 1.00 95.50 84 THR A O 1
ATOM 674 N N . GLU A 1 85 ? -9.616 -5.645 15.222 1.00 95.44 85 GLU A N 1
ATOM 675 C CA . GLU A 1 85 ? -10.011 -6.170 16.528 1.00 95.44 85 GLU A CA 1
ATOM 676 C C . GLU A 1 85 ? -8.883 -5.963 17.552 1.00 95.44 85 GLU A C 1
ATOM 678 O O . GLU A 1 85 ? -7.716 -6.293 17.310 1.00 95.44 85 GLU A O 1
ATOM 683 N N . GLY A 1 86 ? -9.237 -5.378 18.700 1.00 94.62 86 GLY A N 1
ATOM 684 C CA . GLY A 1 86 ? -8.297 -5.065 19.777 1.00 94.62 86 GLY A CA 1
ATOM 685 C C . GLY A 1 86 ? -7.443 -3.811 19.557 1.00 94.62 86 GLY A C 1
ATOM 686 O O . GLY A 1 86 ? -6.596 -3.525 20.401 1.00 94.62 86 GLY A O 1
ATOM 687 N N . LEU A 1 87 ? -7.648 -3.055 18.470 1.00 94.25 87 LEU A N 1
ATOM 688 C CA . LEU A 1 87 ? -7.006 -1.753 18.282 1.00 94.25 87 LEU A CA 1
ATOM 689 C C . LEU A 1 87 ? -7.808 -0.635 18.955 1.00 94.25 87 LEU A C 1
ATOM 691 O O . LEU A 1 87 ? -9.023 -0.550 18.799 1.00 94.25 87 LEU A O 1
ATOM 695 N N . ASP A 1 88 ? -7.105 0.283 19.619 1.00 92.00 88 ASP A N 1
ATOM 696 C CA . ASP A 1 88 ? -7.649 1.590 20.009 1.00 92.00 88 ASP A CA 1
ATOM 697 C C . ASP A 1 88 ? -7.657 2.530 18.789 1.00 92.00 88 ASP A C 1
ATOM 699 O O . ASP A 1 88 ? -6.859 3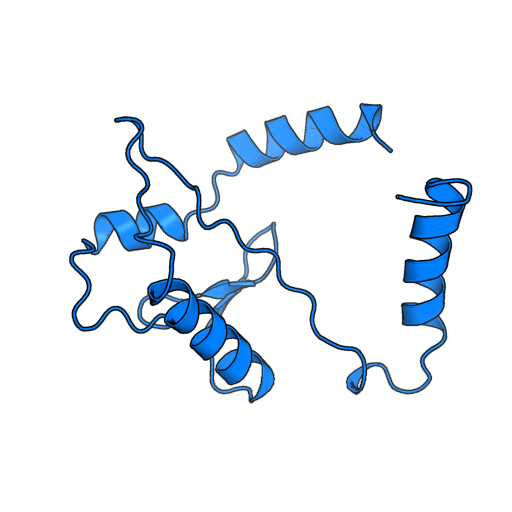.463 18.676 1.00 92.00 88 ASP A O 1
ATOM 703 N N . LEU A 1 89 ? -8.495 2.193 17.806 1.00 92.62 89 LEU A N 1
ATOM 704 C CA . LEU A 1 89 ? -8.647 2.910 16.543 1.00 92.62 89 LEU A CA 1
ATOM 705 C C . LEU A 1 89 ? -10.133 3.180 16.304 1.00 92.62 89 LEU A C 1
ATOM 707 O O . LEU A 1 89 ? -10.931 2.249 16.195 1.00 92.62 89 LEU A O 1
ATOM 711 N N . SER A 1 90 ? -10.507 4.455 16.218 1.00 93.00 90 SER A N 1
ATOM 712 C CA . SER A 1 90 ? -11.891 4.834 15.932 1.00 93.00 90 SER A CA 1
ATOM 713 C C . SER A 1 90 ? -12.267 4.520 14.478 1.00 93.00 90 SER A C 1
ATOM 715 O O . SER A 1 90 ? -11.411 4.526 13.591 1.00 93.00 90 SER A O 1
ATOM 717 N N . GLU A 1 91 ? -13.558 4.307 14.199 1.00 91.38 91 GLU A N 1
ATOM 718 C CA . GLU A 1 91 ? -14.030 4.165 12.812 1.00 91.38 91 GLU A CA 1
ATOM 719 C C . GLU A 1 91 ? -13.672 5.390 11.962 1.00 91.38 91 GLU A C 1
ATOM 721 O O . GLU A 1 91 ? -13.242 5.238 10.825 1.00 91.38 91 GLU A O 1
ATOM 726 N N . SER A 1 92 ? -13.769 6.599 12.526 1.00 93.06 92 SER A N 1
ATOM 727 C CA . SER A 1 92 ? -13.395 7.834 11.830 1.00 93.06 92 SER A CA 1
ATOM 728 C C . SER A 1 92 ? -11.909 7.906 11.488 1.00 93.06 92 SER A C 1
ATOM 730 O O . SER A 1 92 ? -11.553 8.416 10.429 1.00 93.06 92 SER A O 1
ATOM 732 N N . ASP A 1 93 ? -11.038 7.395 12.361 1.00 94.38 93 ASP A N 1
ATOM 733 C CA . ASP A 1 93 ? -9.598 7.338 12.104 1.00 94.38 93 ASP A CA 1
ATOM 734 C C . ASP A 1 93 ? -9.271 6.313 11.014 1.00 94.38 93 ASP A C 1
ATOM 736 O O . ASP A 1 93 ? -8.430 6.573 10.152 1.00 94.38 93 ASP A O 1
ATOM 740 N N . LEU A 1 94 ? -9.956 5.165 11.017 1.00 94.12 94 LEU A N 1
ATOM 741 C CA . LEU A 1 94 ? -9.828 4.166 9.959 1.00 94.12 94 LEU A CA 1
ATOM 742 C C . LEU A 1 94 ? -10.318 4.713 8.612 1.00 94.12 94 LEU A C 1
ATOM 744 O O . LEU A 1 94 ? -9.610 4.597 7.611 1.00 94.12 94 LEU A O 1
ATOM 748 N N . ASP A 1 95 ? -11.487 5.351 8.593 1.00 93.44 95 ASP A N 1
ATOM 749 C CA . ASP A 1 95 ? -12.026 5.993 7.395 1.00 93.44 95 ASP A CA 1
ATOM 750 C C . ASP A 1 95 ? -11.050 7.068 6.894 1.00 93.44 95 ASP A C 1
ATOM 752 O O . ASP A 1 95 ? -10.703 7.081 5.711 1.00 93.44 95 ASP A O 1
ATOM 756 N N . PHE A 1 96 ? -10.509 7.902 7.793 1.00 94.31 96 PHE A N 1
ATOM 757 C CA . PHE A 1 96 ? -9.476 8.884 7.463 1.00 94.31 96 PHE A CA 1
ATOM 758 C C . PHE A 1 96 ? -8.245 8.230 6.829 1.00 94.31 96 PHE A C 1
ATOM 760 O O . PHE A 1 96 ? -7.803 8.683 5.772 1.00 94.31 96 PHE A O 1
ATOM 767 N N . LEU A 1 97 ? -7.710 7.157 7.422 1.00 94.56 97 LEU A N 1
ATOM 768 C CA . LEU A 1 97 ? -6.545 6.433 6.901 1.00 94.56 97 LEU A CA 1
ATOM 769 C C . LEU A 1 97 ? -6.747 5.949 5.462 1.00 94.56 97 LEU A C 1
ATOM 771 O O . LEU A 1 97 ? -5.800 6.007 4.672 1.00 94.56 97 LEU A O 1
ATOM 775 N N . LEU A 1 98 ? -7.966 5.528 5.126 1.00 94.25 98 LEU A N 1
ATOM 776 C CA . LEU A 1 98 ? -8.340 4.959 3.830 1.00 94.25 98 LEU A CA 1
ATOM 777 C C . LEU A 1 98 ? -8.917 5.989 2.842 1.00 94.25 98 LEU A C 1
ATOM 779 O O . LEU A 1 98 ? -9.306 5.628 1.732 1.00 94.25 98 LEU A O 1
ATOM 783 N N . THR A 1 99 ? -8.951 7.277 3.195 1.00 93.06 99 THR A N 1
ATOM 784 C CA . THR A 1 99 ? -9.383 8.329 2.263 1.00 93.06 99 THR A CA 1
ATOM 785 C C . THR A 1 99 ? -8.309 8.682 1.235 1.00 93.06 99 THR A C 1
ATOM 787 O O . THR A 1 99 ? -7.110 8.662 1.527 1.00 93.06 99 THR A O 1
ATOM 790 N N . VAL A 1 100 ? -8.756 9.101 0.049 1.00 92.44 100 VAL A N 1
ATOM 791 C CA . VAL A 1 100 ? -7.917 9.685 -1.004 1.00 92.44 100 VAL A CA 1
ATOM 792 C C . VAL A 1 100 ? -8.378 11.115 -1.256 1.00 92.44 100 VAL A C 1
ATOM 794 O O . VAL A 1 100 ? -9.441 11.331 -1.839 1.00 92.44 100 VAL A O 1
ATOM 797 N N . ASP A 1 101 ? -7.577 12.085 -0.821 1.00 89.88 101 ASP A N 1
ATOM 798 C CA . ASP A 1 101 ? -7.828 13.497 -1.100 1.00 89.88 101 ASP A CA 1
ATOM 799 C C . ASP A 1 101 ? -7.370 13.835 -2.522 1.00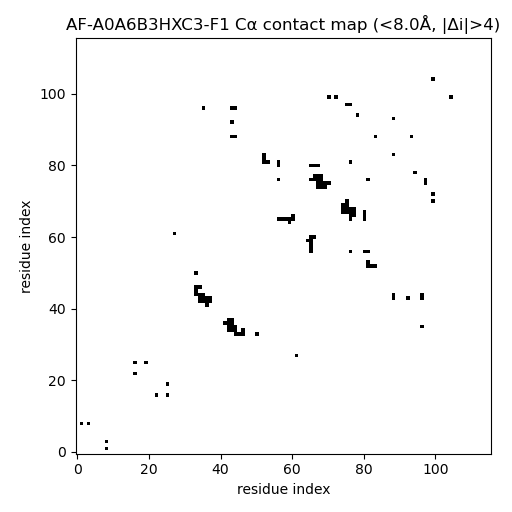 89.88 101 ASP A C 1
ATOM 801 O O . ASP A 1 101 ? -6.179 13.859 -2.831 1.00 89.88 101 ASP A O 1
ATOM 805 N N . LYS A 1 102 ? -8.334 14.063 -3.412 1.00 89.31 102 LYS A N 1
ATOM 806 C CA . LYS A 1 102 ? -8.057 14.312 -4.829 1.00 89.31 102 LYS A CA 1
ATOM 807 C C . LYS A 1 102 ? -7.309 15.618 -5.061 1.00 89.31 102 LYS A C 1
ATOM 809 O O . LYS A 1 102 ? -6.556 15.678 -6.026 1.00 89.31 102 LYS A O 1
ATOM 814 N N . GLU A 1 103 ? -7.516 16.633 -4.229 1.00 89.81 103 GLU A N 1
ATOM 815 C CA . GLU A 1 103 ? -6.854 17.925 -4.409 1.00 89.81 103 GLU A CA 1
ATOM 816 C C . GLU A 1 103 ? -5.393 17.826 -3.979 1.00 89.81 103 GLU A C 1
ATOM 818 O O . GLU A 1 103 ? -4.517 18.177 -4.766 1.00 89.81 103 GLU A O 1
ATOM 823 N N . VAL A 1 104 ? -5.115 17.181 -2.841 1.00 87.25 104 VAL A N 1
ATOM 824 C CA . VAL A 1 104 ? -3.732 16.862 -2.439 1.00 87.25 104 VAL A CA 1
ATOM 825 C C . VAL A 1 104 ? -3.032 16.038 -3.522 1.00 87.25 104 VAL A C 1
ATOM 827 O O . VAL A 1 104 ? -1.917 16.350 -3.919 1.00 87.25 104 VAL A O 1
ATOM 830 N N . TRP A 1 105 ? -3.693 15.020 -4.081 1.00 89.62 105 TRP A N 1
ATOM 831 C CA . TRP A 1 105 ? -3.095 14.224 -5.158 1.00 89.62 105 TRP A CA 1
ATOM 832 C C . TRP A 1 105 ? -2.898 14.995 -6.471 1.00 89.62 105 TRP A C 1
ATOM 834 O O . TRP A 1 105 ? -1.988 14.658 -7.228 1.00 89.62 105 TRP A O 1
ATOM 844 N N . ARG A 1 106 ? -3.710 16.019 -6.763 1.00 89.19 106 ARG A N 1
ATOM 845 C CA . ARG A 1 106 ? -3.473 16.923 -7.903 1.00 89.19 106 ARG A CA 1
ATOM 846 C C . ARG A 1 106 ? -2.249 17.797 -7.667 1.00 89.19 106 ARG A C 1
ATOM 848 O O . ARG A 1 106 ? -1.460 17.962 -8.594 1.00 89.19 106 ARG A O 1
ATOM 855 N N . GLU A 1 107 ? -2.104 18.337 -6.461 1.00 89.44 107 GLU A N 1
ATOM 856 C CA . GLU A 1 107 ? -0.930 19.117 -6.066 1.00 89.44 107 GLU A CA 1
ATOM 857 C C . GLU A 1 107 ? 0.337 18.260 -6.154 1.00 89.44 107 GLU A C 1
ATOM 859 O O . GLU A 1 107 ? 1.276 18.638 -6.849 1.00 89.44 107 GLU A O 1
ATOM 864 N N . GLU A 1 108 ? 0.325 17.056 -5.578 1.00 84.44 108 GLU A N 1
ATOM 865 C CA . GLU A 1 108 ? 1.432 16.095 -5.672 1.00 84.44 108 GLU A CA 1
ATOM 866 C C . GLU A 1 108 ? 1.760 15.740 -7.128 1.00 84.44 108 GLU A C 1
ATOM 868 O O . GLU A 1 108 ? 2.918 15.788 -7.541 1.00 84.44 108 GLU A O 1
ATOM 873 N N . ALA A 1 109 ? 0.749 15.445 -7.954 1.00 82.69 109 ALA A N 1
ATOM 874 C CA . ALA A 1 109 ? 0.957 15.146 -9.370 1.00 82.69 109 ALA A CA 1
ATOM 875 C C . ALA A 1 109 ? 1.571 16.323 -10.145 1.00 82.69 109 ALA A C 1
ATOM 877 O O . ALA A 1 109 ? 2.287 16.089 -11.117 1.00 82.69 109 ALA A O 1
ATOM 878 N N . ALA A 1 110 ? 1.326 17.569 -9.729 1.00 85.75 110 ALA A N 1
ATOM 879 C CA . ALA A 1 110 ? 1.944 18.749 -10.329 1.00 85.75 110 ALA A CA 1
ATOM 880 C C . ALA A 1 110 ? 3.434 18.901 -9.968 1.00 85.75 110 ALA A C 1
ATOM 882 O O . ALA A 1 110 ? 4.158 19.559 -10.711 1.00 85.75 110 ALA A O 1
ATOM 883 N N . LEU A 1 111 ? 3.902 18.268 -8.885 1.00 82.38 111 LEU A N 1
ATOM 884 C CA . LEU A 1 111 ? 5.316 18.244 -8.481 1.00 82.38 111 LEU A CA 1
ATOM 885 C C . LEU A 1 111 ? 6.124 17.162 -9.218 1.00 82.38 111 LEU A C 1
ATOM 887 O O . LEU A 1 111 ? 7.336 17.278 -9.376 1.00 82.38 111 LEU A O 1
ATOM 891 N N . VAL A 1 112 ? 5.462 16.106 -9.701 1.00 76.06 112 VAL A N 1
ATOM 892 C CA . VAL A 1 112 ? 6.111 14.965 -10.372 1.00 76.06 112 VAL A CA 1
ATOM 893 C C . VAL A 1 112 ? 6.919 15.338 -11.635 1.00 76.06 112 VAL A C 1
ATOM 895 O O . VAL A 1 112 ? 8.006 14.783 -11.789 1.00 76.06 112 VAL A O 1
ATOM 898 N N . PRO A 1 113 ? 6.482 16.246 -12.536 1.00 73.00 113 PRO A N 1
ATOM 899 C CA . PRO A 1 113 ? 7.213 16.573 -13.765 1.00 73.00 113 PRO A CA 1
ATOM 900 C C . PRO A 1 113 ? 8.642 17.085 -13.558 1.00 73.00 113 PRO A C 1
ATOM 902 O O . PRO A 1 113 ? 9.478 16.879 -14.429 1.00 73.00 113 PRO A O 1
ATOM 905 N N . GLU A 1 114 ? 8.944 17.725 -12.426 1.00 62.34 114 GLU A N 1
ATOM 906 C CA . GLU A 1 114 ? 10.309 18.176 -12.107 1.00 62.34 114 GLU A CA 1
ATOM 907 C C . GLU A 1 114 ? 11.248 17.016 -11.723 1.00 62.34 114 GLU A C 1
ATOM 909 O O . GLU A 1 114 ? 12.465 17.189 -11.636 1.00 62.34 114 GLU A O 1
ATOM 914 N N . HIS A 1 115 ? 10.690 15.827 -11.490 1.00 61.78 115 HIS A N 1
ATOM 915 C CA . HIS A 1 115 ? 11.387 14.635 -11.013 1.00 61.78 115 HIS A CA 1
ATOM 916 C C . HIS A 1 115 ? 11.356 13.456 -12.002 1.00 61.78 115 HIS A C 1
ATOM 918 O O . HIS A 1 115 ? 11.892 12.392 -11.673 1.00 61.78 115 HIS A O 1
ATOM 924 N N . LEU A 1 116 ? 10.735 13.630 -13.177 1.00 59.25 116 LEU A N 1
ATOM 925 C CA . LEU A 1 116 ? 10.674 12.643 -14.266 1.00 59.25 116 LEU A CA 1
ATOM 926 C C . LEU A 1 116 ? 11.809 12.803 -15.284 1.00 59.25 116 LEU A C 1
ATOM 928 O O . LEU A 1 116 ? 12.245 13.947 -15.536 1.00 59.25 116 LEU A O 1
#

Sequence (116 aa):
FCGYNMGDYMNHWVKVGADKADQSKLPKIYYVNWFRKNEAGKFVWPGFGENSRVLKWIVERLEGKGEGVETPIGILPAKGALDTEGLDLSESDLDFLLTVDKEVWREEAALVPEHL

pLDDT: mean 92.99, std 6.7, range [59.25, 98.44]

Foldseek 3Di:
DDPDDPVVVVVVVVCVCVVDPDNLPDDDDDDDDQQDADPVRDRQHPDDPLVVQVVVLVVCVNVVNQDWDQDPVGTFGDQVSGPCPPPPHDSVSVVVNRDDDVVVVVVVVVVCVVVD

Solvent-accessible surface area (backbone atoms only — not comparable to full-atom values): 7504 Å² total; per-residue (Å²): 137,79,91,63,63,65,67,61,51,54,50,48,56,53,47,61,60,67,72,41,92,57,67,85,76,55,81,85,85,83,88,84,77,66,71,53,55,50,98,87,68,44,63,65,50,89,37,80,78,59,47,52,38,59,49,50,34,52,52,30,44,75,71,73,70,40,55,59,40,85,50,101,93,44,74,41,72,30,94,82,45,54,74,57,84,93,53,100,65,53,71,67,53,52,50,57,72,70,58,81,62,64,66,62,51,49,56,53,58,66,56,45,69,85,75,108

Secondary structure (DSSP, 8-state):
--SS-HHHHHHHHHHHHHT-S-GGGSPPP----TT-B-TTS-BSS--GGGHHHHHHHHHHHHTT---EEEETTEEEEPTT-S--TT----HHHHHHHT---HHHHHHHHHHGGGG-

Nearest PDB structures (foldseek):
  5i67-assembly1_A  TM=9.665E-01  e=1.765E-10  Mycobacterium tuberculosis H37Ra
  4wpv-assembly1_A  TM=9.647E-01  e=2.645E-10  Mycobacterium tuberculosis H37Ra
  4wpt-assembly1_A  TM=9.649E-01  e=2.645E-10  Mycobacterium tuberculosis H37Ra
  4rcg-assembly1_A  TM=9.645E-01  e=3.237E-10  Mycobacterium tuberculosis H37Rv
  4wpu-assembly1_A  TM=9.676E-01  e=6.352E-10  Mycobacterium tuberculosis H37Ra

Mean predicted aligned error: 4.31 Å